Protein AF-A0A2U1L3D6-F1 (afdb_monomer_lite)

Sequence (70 aa):
MKVKAENDVDVLSYDGLISDKVVVNEIIKDMEDSKLDLMLAGSESEIFMIEGYCDFLPEEKLVQAPLAKA

Structure (mmCIF, N/CA/C/O backbone):
data_AF-A0A2U1L3D6-F1
#
_entry.id   AF-A0A2U1L3D6-F1
#
loop_
_atom_site.group_PDB
_atom_site.id
_atom_site.type_symbol
_atom_site.label_atom_id
_atom_site.label_alt_id
_atom_site.label_comp_id
_atom_site.label_asym_id
_atom_site.label_entity_id
_atom_site.label_seq_id
_atom_site.pdbx_PDB_ins_code
_atom_site.Cartn_x
_atom_site.Cartn_y
_atom_site.Cartn_z
_atom_site.occupancy
_atom_site.B_iso_or_equiv
_atom_site.auth_seq_id
_atom_site.auth_comp_id
_atom_site.auth_asym_id
_atom_site.auth_atom_id
_atom_site.pdbx_PDB_model_num
ATOM 1 N N . MET A 1 1 ? -3.090 -15.274 7.258 1.00 33.62 1 MET A N 1
ATOM 2 C CA . MET A 1 1 ? -3.233 -15.548 8.707 1.00 33.62 1 MET A CA 1
ATOM 3 C C . MET A 1 1 ? -3.584 -14.225 9.374 1.00 33.62 1 MET A C 1
ATOM 5 O O . MET A 1 1 ? -2.737 -13.352 9.367 1.00 33.62 1 MET A O 1
ATOM 9 N N . LYS A 1 2 ? -4.824 -14.014 9.844 1.00 37.75 2 LYS A N 1
ATOM 10 C CA . LYS A 1 2 ? -5.162 -12.811 10.628 1.00 37.75 2 LYS A CA 1
ATOM 11 C C . LYS A 1 2 ? -4.608 -13.013 12.037 1.00 37.75 2 LYS A C 1
ATOM 13 O O . LYS A 1 2 ? -5.137 -13.845 12.772 1.00 37.75 2 LYS A O 1
ATOM 18 N N . VAL A 1 3 ? -3.525 -12.329 12.385 1.00 43.22 3 VAL A N 1
ATOM 19 C CA . VAL A 1 3 ? -3.050 -12.276 13.771 1.00 43.22 3 VAL A CA 1
ATOM 20 C C . VAL A 1 3 ? -3.735 -11.073 14.394 1.00 43.22 3 VAL A C 1
ATOM 22 O O . VAL A 1 3 ? -3.371 -9.943 14.092 1.00 43.22 3 VAL A O 1
ATOM 25 N N . LYS A 1 4 ? -4.767 -11.307 15.212 1.00 39.62 4 LYS A N 1
ATOM 26 C CA . LYS A 1 4 ? -5.350 -10.231 16.014 1.00 39.62 4 LYS A CA 1
ATOM 27 C C . LYS A 1 4 ? -4.314 -9.827 17.057 1.00 39.62 4 LYS A C 1
ATOM 29 O O . LYS A 1 4 ? -4.059 -10.594 17.983 1.00 39.62 4 LYS A O 1
ATOM 34 N N . ALA A 1 5 ? -3.687 -8.670 16.872 1.00 46.19 5 ALA A N 1
ATOM 35 C CA . ALA A 1 5 ? -2.978 -8.022 17.960 1.00 46.19 5 ALA A CA 1
ATOM 36 C C . ALA A 1 5 ? -4.008 -7.636 19.033 1.00 46.19 5 ALA A C 1
ATOM 38 O O . ALA A 1 5 ? -5.167 -7.369 18.734 1.00 46.19 5 ALA A O 1
ATOM 39 N N . GLU A 1 6 ? -3.605 -7.640 20.298 1.00 47.78 6 GLU A N 1
ATOM 40 C CA . GLU A 1 6 ? -4.498 -7.461 21.456 1.00 47.78 6 GLU A CA 1
ATOM 41 C C . GLU A 1 6 ? -5.022 -6.012 21.625 1.00 47.78 6 GLU A C 1
ATOM 43 O O . GLU A 1 6 ? -5.659 -5.686 22.619 1.00 47.78 6 GLU A O 1
ATOM 48 N N . ASN A 1 7 ? -4.798 -5.160 20.623 1.00 48.81 7 ASN A N 1
ATOM 49 C CA . ASN A 1 7 ? -5.307 -3.798 20.463 1.00 48.81 7 ASN A CA 1
ATOM 50 C C . ASN A 1 7 ? -5.902 -3.701 19.046 1.00 48.81 7 ASN A C 1
ATOM 52 O O . ASN A 1 7 ? -5.411 -4.428 18.192 1.00 48.81 7 ASN A O 1
ATOM 56 N N . ASP A 1 8 ? -6.896 -2.834 18.801 1.00 51.16 8 ASP A N 1
ATOM 57 C CA . ASP A 1 8 ? -7.657 -2.580 17.542 1.00 51.16 8 ASP A CA 1
ATOM 58 C C . ASP A 1 8 ? -6.808 -2.268 16.273 1.00 51.16 8 ASP A C 1
ATOM 60 O O . ASP A 1 8 ? -7.031 -1.307 15.541 1.00 51.16 8 ASP A O 1
ATOM 64 N N . VAL A 1 9 ? -5.793 -3.076 15.998 1.00 49.72 9 VAL A N 1
ATOM 65 C CA . VAL A 1 9 ? -4.891 -2.999 14.859 1.00 49.72 9 VAL A CA 1
ATOM 66 C C . VAL A 1 9 ? -4.971 -4.351 14.163 1.00 49.72 9 VAL A C 1
ATOM 68 O O . VAL A 1 9 ? -4.299 -5.318 14.538 1.00 49.72 9 VAL A O 1
ATOM 71 N N . ASP A 1 10 ? -5.823 -4.419 13.146 1.00 54.16 10 ASP A N 1
ATOM 72 C CA . ASP A 1 10 ? -5.843 -5.537 12.215 1.00 54.16 10 ASP A CA 1
ATOM 73 C C . ASP A 1 10 ? -4.637 -5.358 11.280 1.00 54.16 10 ASP A C 1
ATOM 75 O O . ASP A 1 10 ? -4.685 -4.669 10.263 1.00 54.16 10 ASP A O 1
ATOM 79 N N . VAL A 1 11 ? -3.500 -5.951 11.645 1.00 50.59 11 VAL A N 1
ATOM 80 C CA . VAL A 1 11 ? -2.352 -6.029 10.733 1.00 50.59 11 VAL A CA 1
ATOM 81 C C . VAL A 1 11 ? -2.638 -7.122 9.696 1.00 50.59 11 VAL A C 1
ATOM 83 O O . VAL A 1 11 ? -3.142 -8.192 10.059 1.00 50.59 11 VAL A O 1
ATOM 86 N N . LEU A 1 12 ? -2.216 -6.876 8.444 1.00 52.12 12 LEU A N 1
ATOM 87 C CA . LEU A 1 12 ? -1.841 -7.841 7.387 1.00 52.12 12 LEU A CA 1
ATOM 88 C C . LEU A 1 12 ? -2.694 -7.759 6.100 1.00 52.12 12 LEU A C 1
ATOM 90 O O . LEU A 1 12 ? -3.564 -8.603 5.828 1.00 52.12 12 LEU A O 1
ATOM 94 N N . SER A 1 13 ? -2.364 -6.788 5.243 1.00 53.78 13 SER A N 1
ATOM 95 C CA . SER A 1 13 ? -2.400 -6.994 3.790 1.00 53.78 13 SER A CA 1
ATOM 96 C C . SER A 1 13 ? -0.982 -6.947 3.229 1.00 53.78 13 SER A C 1
ATOM 98 O O . SER A 1 13 ? -0.251 -6.002 3.513 1.00 53.78 13 SER A O 1
ATOM 100 N N . TYR A 1 14 ? -0.600 -8.005 2.509 1.00 56.75 14 TYR A N 1
ATOM 101 C CA . TYR A 1 14 ? 0.515 -7.990 1.564 1.00 56.75 14 TYR A CA 1
ATOM 102 C C . TYR A 1 14 ? -0.068 -7.688 0.196 1.00 56.75 14 TYR A C 1
ATOM 104 O O . TYR A 1 14 ? -0.765 -8.547 -0.351 1.00 56.75 14 TYR A O 1
ATOM 112 N N . ASP A 1 15 ? 0.155 -6.477 -0.301 1.00 63.00 15 ASP A N 1
ATOM 113 C CA . ASP A 1 15 ? -0.418 -6.036 -1.564 1.00 63.00 15 ASP A CA 1
ATOM 114 C C . ASP A 1 15 ? 0.652 -6.057 -2.661 1.00 63.00 15 ASP A C 1
ATOM 116 O O . ASP A 1 15 ? 1.626 -5.301 -2.633 1.00 63.00 15 ASP A O 1
ATOM 120 N N . GLY A 1 16 ? 0.462 -6.965 -3.619 1.00 59.94 16 GLY A N 1
ATOM 121 C CA . GLY A 1 16 ? 1.249 -7.083 -4.840 1.00 59.94 16 GLY A CA 1
ATOM 122 C C . GLY A 1 16 ? 0.586 -6.388 -6.026 1.00 59.94 16 GLY A C 1
ATOM 123 O O . GLY A 1 16 ? -0.639 -6.289 -6.083 1.00 59.94 16 GLY A O 1
ATOM 124 N N . LEU A 1 17 ? 1.376 -5.928 -6.999 1.00 67.31 17 LEU A N 1
ATOM 125 C CA . LEU A 1 17 ? 0.889 -5.431 -8.286 1.00 67.31 17 LEU A CA 1
ATOM 126 C C . LEU A 1 17 ? 1.420 -6.329 -9.403 1.00 67.31 17 LEU A C 1
ATOM 128 O O . LEU A 1 17 ? 2.557 -6.176 -9.857 1.00 67.31 17 LEU A O 1
ATOM 132 N N . ILE A 1 18 ? 0.564 -7.238 -9.868 1.00 68.94 18 ILE A N 1
ATOM 133 C CA . ILE A 1 18 ? 0.867 -8.180 -10.950 1.00 68.94 18 ILE A CA 1
ATOM 134 C C . ILE A 1 18 ? -0.055 -7.856 -12.120 1.00 68.94 18 ILE A C 1
ATOM 136 O O . ILE A 1 18 ? -1.279 -7.915 -11.991 1.00 68.94 18 ILE A O 1
ATOM 140 N N . SER A 1 19 ? 0.516 -7.521 -13.280 1.00 71.75 19 SER A N 1
ATOM 141 C CA . SER A 1 19 ? -0.265 -7.192 -14.487 1.00 71.75 19 SER A CA 1
ATOM 142 C C . SER A 1 19 ? -1.370 -6.146 -14.225 1.00 71.75 19 SER A C 1
ATOM 144 O O . SER A 1 19 ? -2.525 -6.350 -14.597 1.00 71.75 19 SER A O 1
ATOM 146 N N . ASP A 1 20 ? -1.016 -5.059 -13.527 1.00 73.31 20 ASP A N 1
ATOM 147 C CA . ASP A 1 20 ? -1.903 -3.954 -13.114 1.00 73.31 20 ASP A CA 1
ATOM 148 C C . ASP A 1 20 ? -3.051 -4.319 -12.153 1.00 73.31 20 ASP A C 1
ATOM 150 O O . ASP A 1 20 ? -3.951 -3.507 -11.924 1.00 73.31 20 ASP A O 1
ATOM 154 N N . LYS A 1 21 ? -3.026 -5.511 -11.552 1.00 71.50 21 LYS A N 1
ATOM 155 C CA . LYS A 1 21 ? -4.007 -5.934 -10.547 1.00 71.50 21 LYS A CA 1
ATOM 156 C C . LYS A 1 21 ? -3.390 -5.920 -9.159 1.00 71.50 21 LYS A C 1
ATOM 158 O O . LYS A 1 21 ? -2.308 -6.471 -8.970 1.00 71.50 21 LYS A O 1
ATOM 163 N N . VAL A 1 22 ? -4.103 -5.316 -8.209 1.00 69.50 22 VAL A N 1
ATOM 164 C CA . VAL A 1 22 ? -3.770 -5.399 -6.783 1.00 69.50 22 VAL A CA 1
ATOM 165 C C . VAL A 1 22 ? -4.151 -6.789 -6.291 1.00 69.50 22 VAL A C 1
ATOM 167 O O . VAL A 1 22 ? -5.284 -7.228 -6.506 1.00 69.50 22 VAL A O 1
ATOM 170 N N . VAL A 1 23 ? -3.209 -7.483 -5.664 1.00 64.25 23 VAL A N 1
ATOM 171 C CA . VAL A 1 23 ? -3.406 -8.841 -5.155 1.00 64.25 23 VAL A CA 1
ATOM 172 C C . VAL A 1 23 ? -3.043 -8.896 -3.682 1.00 64.25 23 VAL A C 1
ATOM 174 O O . VAL A 1 23 ? -2.046 -8.310 -3.288 1.00 64.25 23 VAL A O 1
ATOM 177 N N . VAL A 1 24 ? -3.863 -9.568 -2.874 1.00 67.38 24 VAL A N 1
ATOM 178 C CA . VAL A 1 24 ? -3.837 -9.453 -1.412 1.00 67.38 24 VAL A CA 1
ATOM 179 C C . VAL A 1 24 ? -3.492 -10.793 -0.771 1.00 67.38 24 VAL A C 1
ATOM 181 O O . VAL A 1 24 ? -4.254 -11.749 -0.909 1.00 67.38 24 VAL A O 1
ATOM 184 N N . ASN A 1 25 ? -2.449 -10.825 0.063 1.00 68.88 25 ASN A N 1
ATOM 185 C CA . ASN A 1 25 ? -2.045 -12.002 0.849 1.00 68.88 25 ASN A CA 1
ATOM 186 C C . ASN A 1 25 ? -1.753 -13.243 -0.015 1.00 68.88 25 ASN A C 1
ATOM 188 O O . ASN A 1 25 ? -2.139 -14.358 0.348 1.00 68.88 25 ASN A O 1
ATOM 192 N N . GLU A 1 26 ? -1.082 -13.037 -1.147 1.00 63.78 26 GLU A N 1
ATOM 193 C CA . GLU A 1 26 ? -0.762 -14.107 -2.090 1.00 63.78 26 GLU A CA 1
ATOM 194 C C . GLU A 1 26 ? 0.391 -15.010 -1.648 1.00 63.78 26 GLU A C 1
ATOM 196 O O . GLU A 1 26 ? 1.113 -14.758 -0.679 1.00 63.78 26 GLU A O 1
ATOM 201 N N . ILE A 1 27 ? 0.552 -16.110 -2.385 1.00 69.38 27 ILE A N 1
ATOM 202 C CA . ILE A 1 27 ? 1.667 -17.040 -2.220 1.00 69.38 27 ILE A CA 1
ATOM 203 C C . ILE A 1 27 ? 2.963 -16.342 -2.657 1.00 69.38 27 ILE A C 1
ATOM 205 O O . ILE A 1 27 ? 3.002 -15.681 -3.689 1.00 69.38 27 ILE A O 1
ATOM 209 N N . ILE A 1 28 ? 4.053 -16.558 -1.910 1.00 68.50 28 ILE A N 1
ATOM 210 C CA . ILE A 1 28 ? 5.387 -15.963 -2.149 1.00 68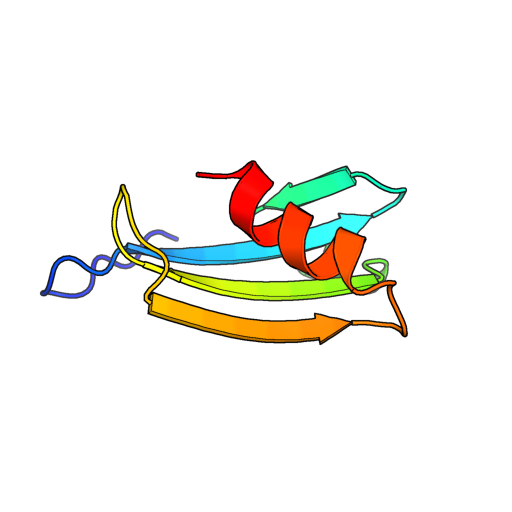.50 28 ILE A CA 1
ATOM 211 C C . ILE A 1 28 ? 5.818 -16.041 -3.622 1.00 68.50 28 ILE A C 1
ATOM 213 O O . ILE A 1 28 ? 6.410 -15.104 -4.137 1.00 68.50 28 ILE A O 1
ATOM 217 N N . LYS A 1 29 ? 5.488 -17.137 -4.312 1.00 68.62 29 LYS A N 1
ATOM 218 C CA . LYS A 1 29 ? 5.831 -17.343 -5.721 1.00 68.62 29 LYS A CA 1
ATOM 219 C C . LYS A 1 29 ? 5.193 -16.311 -6.657 1.00 68.62 29 LYS A C 1
ATOM 221 O O . LYS A 1 29 ? 5.836 -15.884 -7.601 1.00 68.62 29 LYS A O 1
ATOM 226 N N . ASP A 1 30 ? 3.956 -15.905 -6.395 1.00 68.38 30 ASP A N 1
ATOM 227 C CA . ASP A 1 30 ? 3.280 -14.902 -7.221 1.00 68.38 30 ASP A CA 1
ATOM 228 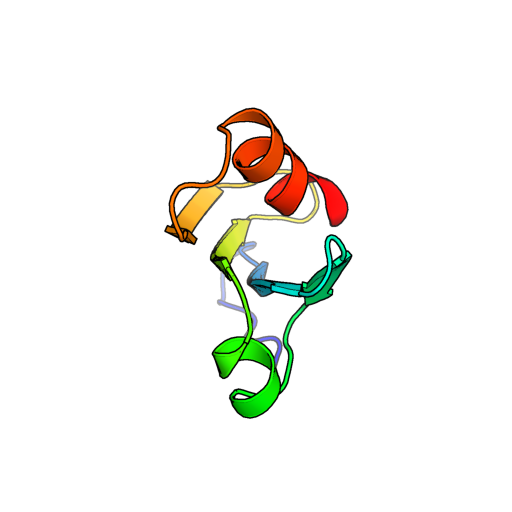C C . ASP A 1 30 ? 3.827 -13.495 -6.919 1.00 68.38 30 ASP A C 1
ATOM 230 O O . ASP A 1 30 ? 3.882 -12.640 -7.799 1.00 68.38 30 ASP A O 1
ATOM 234 N N . MET A 1 31 ? 4.336 -13.276 -5.700 1.00 75.25 31 MET A N 1
ATOM 235 C CA . MET A 1 31 ? 5.030 -12.040 -5.324 1.00 75.25 31 MET A CA 1
ATOM 236 C C . MET A 1 31 ? 6.401 -11.881 -6.002 1.00 75.25 31 MET A C 1
ATOM 238 O O . MET A 1 31 ? 6.854 -10.748 -6.138 1.00 75.25 31 MET A O 1
ATOM 242 N N . GLU A 1 32 ? 7.045 -12.960 -6.473 1.00 79.12 32 GLU A N 1
ATOM 243 C CA . GLU A 1 32 ? 8.314 -12.876 -7.228 1.00 79.12 32 GLU A CA 1
ATOM 244 C C . GLU A 1 32 ? 8.163 -12.069 -8.529 1.00 79.12 32 GLU A C 1
ATOM 246 O O . GLU A 1 32 ? 9.090 -11.365 -8.928 1.00 79.12 32 GLU A O 1
ATOM 251 N N . ASP A 1 33 ? 6.985 -12.129 -9.158 1.00 81.50 33 ASP A N 1
ATOM 252 C CA . ASP A 1 33 ? 6.658 -11.381 -10.378 1.00 81.50 33 ASP A CA 1
ATOM 253 C C . ASP A 1 33 ? 5.997 -10.016 -10.085 1.00 81.50 33 ASP A C 1
ATOM 255 O O . ASP A 1 33 ? 5.625 -9.277 -11.007 1.00 81.50 33 ASP A O 1
ATOM 259 N N . SER A 1 34 ? 5.821 -9.662 -8.808 1.00 83.69 34 SER A N 1
ATOM 260 C CA . SER A 1 34 ? 5.156 -8.426 -8.400 1.00 83.69 34 SER A CA 1
ATOM 261 C C . SER A 1 34 ? 6.094 -7.220 -8.465 1.00 83.69 34 SER A C 1
ATOM 263 O O . SER A 1 34 ? 7.228 -7.253 -7.994 1.00 83.69 34 SER A O 1
ATOM 265 N N . LYS A 1 35 ? 5.588 -6.093 -8.982 1.00 89.00 35 LYS A N 1
ATOM 266 C CA . LYS A 1 35 ? 6.312 -4.802 -8.978 1.00 89.00 35 LYS A CA 1
ATOM 267 C C . LYS A 1 35 ? 6.129 -3.990 -7.696 1.00 89.00 35 LYS A C 1
ATOM 269 O O . LYS A 1 35 ? 6.618 -2.863 -7.596 1.00 89.00 35 LYS A O 1
ATOM 274 N N . LEU A 1 36 ? 5.365 -4.531 -6.757 1.00 87.00 36 LEU A N 1
ATOM 275 C CA . LEU A 1 36 ? 4.956 -3.880 -5.524 1.00 87.00 36 LEU A CA 1
ATOM 276 C C . LEU A 1 36 ? 4.909 -4.929 -4.413 1.00 87.00 36 LEU A C 1
ATOM 278 O O . LEU A 1 36 ? 4.396 -6.022 -4.627 1.00 87.00 36 LEU A O 1
ATOM 282 N N . ASP A 1 37 ? 5.444 -4.608 -3.249 1.00 87.50 37 ASP A N 1
ATOM 283 C CA . ASP A 1 37 ? 5.281 -5.415 -2.043 1.00 87.50 37 ASP A CA 1
ATOM 284 C C . ASP A 1 37 ? 5.004 -4.450 -0.897 1.00 87.50 37 ASP A C 1
ATOM 286 O O . ASP A 1 37 ? 5.913 -3.768 -0.418 1.00 87.50 37 ASP A O 1
ATOM 290 N N . LEU A 1 38 ? 3.725 -4.301 -0.552 1.00 83.81 38 LEU A N 1
ATOM 291 C CA . LEU A 1 38 ? 3.264 -3.391 0.492 1.00 83.81 38 LEU A CA 1
ATOM 292 C C . LEU A 1 38 ? 2.719 -4.169 1.678 1.00 83.81 38 LEU A C 1
ATOM 294 O O . LEU A 1 38 ? 1.865 -5.035 1.516 1.00 83.81 38 LEU A O 1
ATOM 298 N N . MET A 1 39 ? 3.141 -3.773 2.872 1.00 83.00 39 MET A N 1
ATOM 299 C CA . MET A 1 39 ? 2.580 -4.187 4.145 1.00 83.00 39 MET A CA 1
ATOM 300 C C . MET A 1 39 ? 1.818 -3.018 4.772 1.00 83.00 39 MET A C 1
ATOM 302 O O . MET A 1 39 ? 2.390 -1.958 5.045 1.00 83.00 39 MET A O 1
ATOM 306 N N . LEU A 1 40 ? 0.529 -3.230 5.035 1.00 82.25 40 LEU A N 1
ATOM 307 C CA . LEU A 1 40 ? -0.337 -2.238 5.675 1.00 82.25 40 LEU A CA 1
ATOM 308 C C . LEU A 1 40 ? -0.729 -2.658 7.094 1.00 82.25 40 LEU A C 1
ATOM 310 O O . LEU A 1 40 ? -1.014 -3.832 7.371 1.00 82.25 40 LEU A O 1
ATOM 314 N N . ALA A 1 41 ? -0.793 -1.667 7.983 1.00 81.94 41 ALA A N 1
ATOM 315 C CA . ALA A 1 41 ? -1.375 -1.796 9.313 1.00 81.94 41 ALA A CA 1
ATOM 316 C C . ALA A 1 41 ? -2.372 -0.659 9.567 1.00 81.94 41 ALA A C 1
ATOM 318 O O . ALA A 1 41 ? -2.078 0.509 9.299 1.00 81.94 41 ALA A O 1
ATOM 319 N N . GLY A 1 42 ? -3.540 -1.000 10.106 1.00 81.00 42 GLY A N 1
ATOM 320 C CA . GLY A 1 42 ? -4.622 -0.048 10.331 1.00 81.00 42 GLY A CA 1
ATOM 321 C C . GLY A 1 42 ? -5.789 -0.644 11.114 1.00 81.00 42 GLY A C 1
ATOM 322 O O . GLY A 1 42 ? -5.699 -1.751 11.650 1.00 81.00 42 GLY A O 1
ATOM 323 N N . SER A 1 43 ? -6.873 0.120 11.177 1.00 81.94 43 SER A N 1
ATOM 324 C CA . SER A 1 43 ? -8.187 -0.299 11.667 1.00 81.94 43 SER A CA 1
ATOM 325 C C . SER A 1 43 ? -9.139 -0.553 10.488 1.00 81.94 43 SER A C 1
ATOM 327 O O . SER A 1 43 ? -8.726 -0.524 9.329 1.00 81.94 43 SER A O 1
ATOM 329 N N . GLU A 1 44 ? -10.430 -0.774 10.758 1.00 77.38 44 GLU A N 1
ATOM 330 C CA . GLU A 1 44 ? -11.446 -0.887 9.699 1.00 77.38 44 GLU A CA 1
ATOM 331 C C . GLU A 1 44 ? -11.604 0.392 8.859 1.00 77.38 44 GLU A C 1
ATOM 333 O O . GLU A 1 44 ? -12.085 0.315 7.733 1.00 77.38 44 GLU A O 1
ATOM 338 N N . SER A 1 45 ? -11.227 1.563 9.385 1.00 78.69 45 SER A N 1
ATOM 339 C CA . SER A 1 45 ? -11.493 2.857 8.740 1.00 78.69 45 SER A CA 1
ATOM 340 C C . SER A 1 45 ? -10.253 3.707 8.475 1.00 78.69 45 SER A C 1
ATOM 342 O O . SER A 1 45 ? -10.351 4.726 7.794 1.00 78.69 45 SER A O 1
ATOM 344 N N . GLU A 1 46 ? -9.103 3.350 9.044 1.00 82.75 46 GLU A N 1
ATOM 345 C CA . GLU A 1 46 ? -7.913 4.202 9.034 1.00 82.75 46 GLU A CA 1
ATOM 346 C C . GLU A 1 46 ? -6.637 3.385 8.825 1.00 82.75 46 GLU A C 1
ATOM 348 O O . GLU A 1 46 ? -6.456 2.320 9.412 1.00 82.75 46 GLU A O 1
ATOM 353 N N . ILE A 1 47 ? -5.717 3.923 8.022 1.00 84.00 47 ILE A N 1
ATOM 354 C CA . ILE A 1 47 ? -4.377 3.362 7.825 1.00 84.00 47 ILE A CA 1
ATOM 355 C C . ILE A 1 47 ? -3.421 4.058 8.790 1.00 84.00 47 ILE A C 1
ATOM 357 O O . ILE A 1 47 ? -3.328 5.285 8.802 1.00 84.00 47 ILE A O 1
ATOM 361 N N . PHE A 1 48 ? -2.688 3.278 9.579 1.00 85.69 48 PHE A N 1
ATOM 362 C CA . PHE A 1 48 ? -1.724 3.797 10.552 1.00 85.69 48 PHE A CA 1
ATOM 363 C C . PHE A 1 48 ? -0.287 3.722 10.043 1.00 85.69 48 PHE A C 1
ATOM 365 O O . PHE A 1 48 ? 0.530 4.574 10.389 1.00 85.69 48 PHE A O 1
ATOM 372 N N . MET A 1 49 ? 0.033 2.708 9.236 1.00 85.69 49 MET A N 1
ATOM 373 C CA . MET A 1 49 ? 1.381 2.499 8.718 1.00 85.69 49 MET A CA 1
ATOM 374 C C . MET A 1 49 ? 1.357 1.809 7.353 1.00 85.69 49 MET A C 1
ATOM 376 O O . MET A 1 49 ? 0.537 0.925 7.097 1.00 85.69 49 MET A O 1
ATOM 380 N N . ILE A 1 50 ? 2.283 2.249 6.503 1.00 87.81 50 ILE A N 1
ATOM 381 C CA . ILE A 1 50 ? 2.582 1.701 5.185 1.00 87.81 50 ILE A CA 1
ATOM 382 C C . ILE A 1 50 ? 4.086 1.445 5.167 1.00 87.81 50 ILE A C 1
ATOM 384 O O . ILE A 1 50 ? 4.861 2.382 5.353 1.00 87.81 50 ILE A O 1
ATOM 388 N N . GLU A 1 51 ? 4.483 0.201 4.936 1.00 86.31 51 GLU A N 1
ATOM 389 C CA . GLU A 1 51 ? 5.873 -0.193 4.707 1.00 86.31 51 GLU A CA 1
ATOM 390 C C . GLU A 1 51 ? 5.928 -0.982 3.404 1.00 86.31 51 GLU A C 1
ATOM 392 O O . GLU A 1 51 ? 5.041 -1.794 3.147 1.00 86.31 51 GLU A O 1
ATOM 397 N N . GLY A 1 52 ? 6.946 -0.783 2.570 1.00 82.06 52 GLY A N 1
ATOM 398 C CA . GLY A 1 52 ? 7.077 -1.631 1.395 1.00 82.06 52 GLY A CA 1
ATOM 399 C C . GLY A 1 52 ? 8.087 -1.192 0.353 1.00 82.06 52 GLY A C 1
ATOM 400 O O . GLY A 1 52 ? 8.782 -0.184 0.483 1.00 82.06 52 GLY A O 1
ATOM 401 N N . TYR A 1 53 ? 8.147 -1.999 -0.699 1.00 87.62 53 TYR A N 1
ATOM 402 C CA . TYR A 1 53 ? 9.032 -1.854 -1.843 1.00 87.62 53 TYR A CA 1
ATOM 403 C C . TYR A 1 53 ? 8.217 -1.649 -3.124 1.00 87.62 53 TYR A C 1
ATOM 405 O O . TYR A 1 53 ? 7.148 -2.235 -3.296 1.00 87.62 53 TYR A O 1
ATOM 413 N N . CYS A 1 54 ? 8.743 -0.855 -4.056 1.00 90.31 54 CYS A N 1
ATOM 414 C CA . CYS A 1 54 ? 8.207 -0.772 -5.410 1.00 90.31 54 CYS A CA 1
ATOM 415 C C . CYS A 1 54 ? 9.320 -0.648 -6.454 1.00 90.31 54 CYS A C 1
ATOM 417 O O . CYS A 1 54 ? 10.358 -0.027 -6.210 1.00 90.31 54 CYS A O 1
ATOM 419 N N . ASP A 1 55 ? 9.073 -1.200 -7.640 1.00 90.62 55 ASP A N 1
ATOM 420 C CA . ASP A 1 55 ? 9.941 -1.045 -8.809 1.00 90.62 55 ASP A CA 1
ATOM 421 C C . ASP A 1 55 ? 9.547 0.212 -9.602 1.00 90.62 55 ASP A C 1
ATOM 423 O O . ASP A 1 55 ? 8.798 0.144 -10.579 1.00 90.62 55 ASP A O 1
ATOM 427 N N . PHE A 1 56 ? 10.007 1.375 -9.121 1.00 92.56 56 PHE A N 1
ATOM 428 C CA . PHE A 1 56 ? 9.845 2.693 -9.760 1.00 92.56 56 PHE A CA 1
ATOM 429 C C . PHE A 1 56 ? 8.422 2.975 -10.282 1.00 92.56 56 PHE A C 1
ATOM 431 O O . PHE A 1 56 ? 8.231 3.476 -11.394 1.00 92.56 56 PHE A O 1
ATOM 438 N N . LEU A 1 57 ? 7.407 2.639 -9.483 1.00 88.19 57 LEU A N 1
ATOM 439 C CA . LEU A 1 57 ? 6.016 2.918 -9.827 1.00 88.19 57 LEU A CA 1
ATOM 440 C C . LEU A 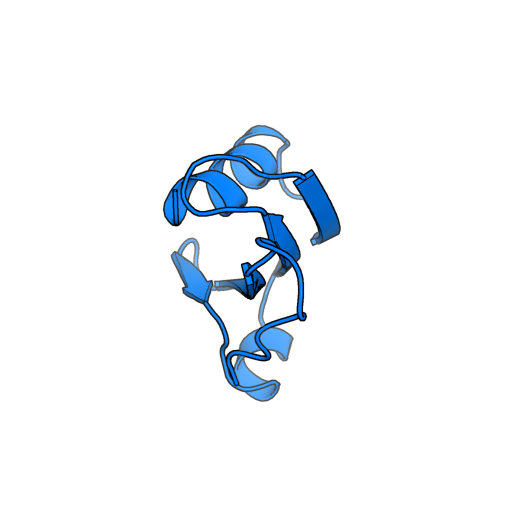1 57 ? 5.696 4.413 -9.651 1.00 88.19 57 LEU A C 1
ATOM 442 O O . LEU A 1 57 ? 6.225 5.038 -8.732 1.00 88.19 57 LEU A O 1
ATOM 446 N N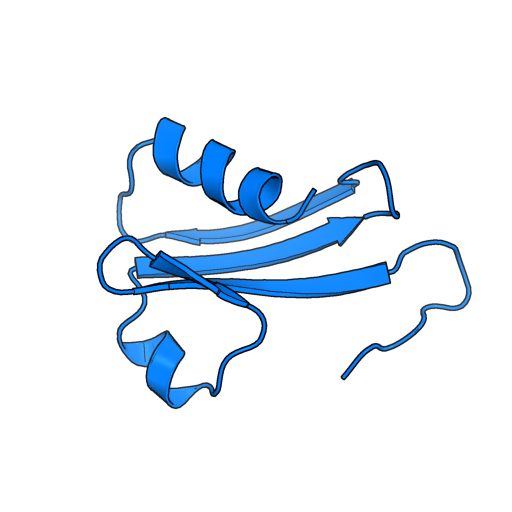 . PRO A 1 58 ? 4.798 4.979 -10.480 1.00 90.56 58 PRO A N 1
ATOM 447 C CA . PRO A 1 58 ? 4.296 6.336 -10.278 1.00 90.56 58 PRO A CA 1
ATOM 448 C C . PRO A 1 58 ? 3.614 6.489 -8.917 1.00 90.56 58 PRO A C 1
ATOM 450 O O . PRO A 1 58 ? 2.930 5.568 -8.451 1.00 90.56 58 PRO A O 1
ATOM 453 N N . GLU A 1 59 ? 3.731 7.666 -8.309 1.00 88.44 59 GLU A N 1
ATOM 454 C CA . GLU A 1 59 ? 3.161 7.952 -6.994 1.00 88.44 59 GLU A CA 1
ATOM 455 C C . GLU A 1 59 ? 1.643 7.717 -6.954 1.00 88.44 59 GLU A C 1
ATOM 457 O O . GLU A 1 59 ? 1.119 7.220 -5.956 1.00 88.44 59 GLU A O 1
ATOM 462 N N . GLU A 1 60 ? 0.922 7.975 -8.052 1.00 88.25 60 GLU A N 1
ATOM 463 C CA . GLU A 1 60 ? -0.522 7.733 -8.118 1.00 88.25 60 GLU A CA 1
ATOM 464 C C . GLU A 1 60 ? -0.869 6.252 -7.931 1.00 88.25 60 GLU A C 1
ATOM 466 O O . GLU A 1 60 ? -1.882 5.925 -7.310 1.00 88.25 60 GLU A O 1
ATOM 471 N N . LYS A 1 61 ? -0.024 5.344 -8.438 1.00 84.50 61 LYS A N 1
ATOM 472 C CA . LYS A 1 61 ? -0.205 3.897 -8.262 1.00 84.50 61 LYS A CA 1
ATOM 473 C C . LYS A 1 61 ? 0.076 3.476 -6.822 1.00 84.50 61 LYS A C 1
ATOM 475 O O . LYS A 1 61 ? -0.649 2.633 -6.295 1.00 84.50 61 LYS A O 1
ATOM 480 N N . LEU A 1 62 ? 1.066 4.098 -6.180 1.00 85.06 62 LEU A N 1
ATOM 481 C CA . LEU A 1 62 ? 1.406 3.840 -4.779 1.00 85.06 62 LEU A CA 1
ATOM 482 C C . LEU A 1 62 ? 0.300 4.285 -3.817 1.00 85.06 62 LEU A C 1
ATOM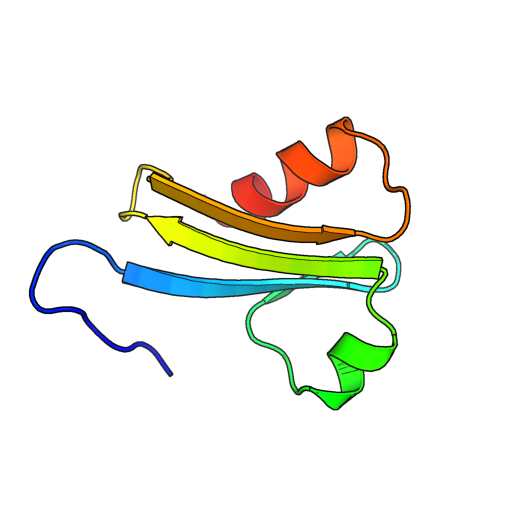 484 O O . LEU A 1 62 ? 0.063 3.611 -2.824 1.00 85.06 62 LEU A O 1
ATOM 488 N N . VAL A 1 63 ? -0.409 5.375 -4.124 1.00 85.19 63 VAL A N 1
ATOM 489 C CA . VAL A 1 63 ? -1.548 5.846 -3.313 1.00 85.19 63 VAL A CA 1
ATOM 490 C C . VAL A 1 63 ? -2.800 4.995 -3.537 1.00 85.19 63 VAL A C 1
ATOM 492 O O . VAL A 1 63 ? -3.569 4.765 -2.607 1.00 85.19 63 VAL A O 1
ATOM 495 N N . GLN A 1 64 ? -3.025 4.507 -4.759 1.00 83.75 64 GLN A N 1
ATOM 496 C CA . GLN A 1 64 ? -4.207 3.699 -5.080 1.00 83.75 64 GLN A CA 1
ATOM 497 C C . GLN A 1 64 ? -4.175 2.306 -4.450 1.00 83.75 64 GLN A C 1
ATOM 499 O O . GLN A 1 64 ? -5.225 1.808 -4.050 1.00 83.75 64 GLN A O 1
ATOM 504 N N . ALA A 1 65 ? -2.998 1.682 -4.361 1.00 81.12 65 ALA A N 1
ATOM 505 C CA . ALA A 1 65 ? -2.847 0.335 -3.815 1.00 81.12 65 ALA A CA 1
ATOM 506 C C . ALA A 1 65 ? -3.449 0.169 -2.399 1.00 81.12 65 ALA A C 1
ATOM 508 O O . ALA A 1 65 ? -4.330 -0.677 -2.247 1.00 81.12 65 ALA A O 1
ATOM 509 N N . PRO A 1 66 ? -3.099 0.995 -1.392 1.00 76.88 66 PRO A N 1
ATOM 510 C CA . PRO A 1 66 ? -3.685 0.893 -0.056 1.00 76.88 66 PRO A CA 1
ATOM 511 C C . PRO A 1 66 ? -5.175 1.261 0.009 1.00 76.88 66 PRO A C 1
ATOM 513 O O . PRO A 1 66 ? -5.884 0.794 0.896 1.00 76.88 66 PRO A O 1
ATOM 516 N N . LEU A 1 67 ? -5.676 2.065 -0.934 1.00 75.88 67 LEU A N 1
ATOM 517 C CA . LEU A 1 67 ? -7.091 2.450 -1.004 1.00 75.88 67 LEU A CA 1
ATOM 518 C C . LEU A 1 67 ? -7.974 1.401 -1.689 1.00 75.88 67 LEU A C 1
ATOM 520 O O . LEU A 1 67 ? -9.190 1.455 -1.555 1.00 75.88 67 LEU A O 1
ATOM 524 N N . ALA A 1 68 ? -7.398 0.437 -2.413 1.00 69.38 68 ALA A N 1
ATOM 525 C CA . ALA A 1 68 ? -8.163 -0.609 -3.094 1.00 69.38 68 ALA A CA 1
ATOM 526 C C . ALA A 1 68 ? -8.860 -1.586 -2.125 1.00 69.38 68 ALA A C 1
ATOM 528 O O . ALA A 1 68 ? -9.697 -2.384 -2.551 1.00 69.38 68 ALA A O 1
ATOM 529 N N . LYS A 1 69 ? -8.497 -1.539 -0.838 1.00 54.16 69 LYS A N 1
ATOM 530 C CA . LYS A 1 69 ? -8.978 -2.440 0.212 1.00 54.16 69 LYS A CA 1
ATOM 531 C C . LYS A 1 69 ? -9.736 -1.728 1.346 1.00 54.16 69 LYS A C 1
ATOM 533 O O . LYS A 1 69 ? -10.256 -2.427 2.215 1.00 54.16 69 LYS A O 1
ATOM 538 N N . ALA A 1 70 ? -9.770 -0.392 1.335 1.00 46.50 70 ALA A N 1
ATOM 539 C CA . ALA A 1 70 ? -10.500 0.441 2.294 1.00 46.50 70 ALA A CA 1
ATOM 540 C C . ALA A 1 70 ? -11.966 0.642 1.877 1.00 46.50 70 ALA A C 1
ATOM 542 O O . ALA A 1 70 ? -12.239 0.670 0.654 1.00 46.50 70 ALA A O 1
#

Secondary structure (DSSP, 8-state):
---B-SSS-EEEEEEEEETTEEEES--HHHHTT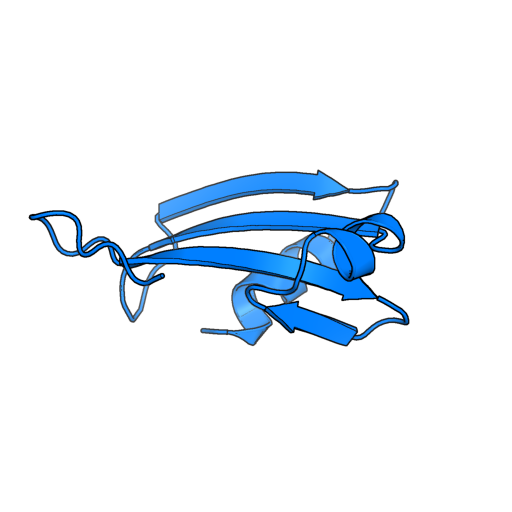-SEEEEEEE-SS-EEEEEEEESS--HHHHHHHHHTT-

InterPro domains:
  IPR027408 PNPase/RNase PH domain superfamily [G3DSA:3.30.230.70] (8-68)
  IPR036345 Exoribonuclease, PH domain 2 superfamily [SSF55666] (16-65)

pLDDT: mean 71.94, std 15.41, range [33.62, 92.56]

Foldseek 3Di:
DFDDDPDQKRWAWFWFQAPNDTDTPDDVVSNVRGQWTWTWIDHPVDTDDIDIGGDPDDVVSVVVNVVVRD

Organism: Artemisia annua (NCBI:txid35608)

Radius of gyration: 12.1 Å; chains: 1; bounding box: 21×25×36 Å